Protein AF-A0A2K3J7E8-F1 (afdb_monomer_lite)

Foldseek 3Di:
DDPDDDDDDDPDDDDDPDDQAPCPVVVVVVWDADPRQAFDADPLQDIPDPLDGDFAPSNPDDHDPVRRVVRVVSPVVSSCVSVVDDDPD

Radius of gyration: 19.12 Å; chains: 1; bounding box: 39×38×57 Å

pLDDT: mean 92.85, std 10.1, range [44.72, 98.62]

Structure (mmCIF, N/CA/C/O backbone):
data_AF-A0A2K3J7E8-F1
#
_entry.id   AF-A0A2K3J7E8-F1
#
loop_
_atom_site.group_PDB
_atom_site.id
_atom_site.type_symbol
_atom_site.label_atom_id
_atom_site.label_alt_id
_atom_site.label_comp_id
_atom_site.label_asym_id
_atom_site.label_entity_id
_atom_site.label_seq_id
_atom_site.pdbx_PDB_ins_code
_atom_site.Cartn_x
_atom_site.Cartn_y
_atom_site.Cartn_z
_atom_site.occupancy
_atom_site.B_iso_or_equiv
_atom_site.auth_seq_id
_atom_site.auth_comp_id
_atom_site.auth_asym_id
_atom_site.auth_atom_id
_atom_site.pdbx_PDB_model_num
ATOM 1 N N . GLU A 1 1 ? -12.980 22.268 32.769 1.00 44.72 1 GLU A N 1
ATOM 2 C CA . GLU A 1 1 ? -13.001 20.943 32.113 1.00 44.72 1 GLU A CA 1
ATOM 3 C C . GLU A 1 1 ? -13.573 19.924 33.085 1.00 44.72 1 GLU A C 1
ATOM 5 O O . GLU A 1 1 ? -13.201 19.949 34.253 1.00 44.72 1 GLU A O 1
ATOM 10 N N . THR A 1 2 ? -14.524 19.093 32.663 1.00 69.00 2 THR A N 1
ATOM 11 C CA . THR A 1 2 ? -15.141 18.086 33.538 1.00 69.00 2 THR A CA 1
ATOM 12 C C . THR A 1 2 ? -14.383 16.768 33.410 1.00 69.00 2 THR A C 1
ATOM 14 O O . THR A 1 2 ? -14.540 16.066 32.415 1.00 69.00 2 THR A O 1
ATOM 17 N N . SER A 1 3 ? -13.601 16.400 34.425 1.00 79.19 3 SER A N 1
ATOM 18 C CA . SER A 1 3 ? -12.925 15.093 34.558 1.00 79.19 3 SER A CA 1
ATOM 19 C C . SER A 1 3 ? -13.894 13.923 34.819 1.00 79.19 3 SER A C 1
ATOM 21 O O . SER A 1 3 ? -13.540 12.928 35.452 1.00 79.19 3 SER A O 1
ATOM 23 N N . GLU A 1 4 ? -15.142 14.047 34.377 1.00 84.38 4 GLU A N 1
ATOM 24 C CA . GLU A 1 4 ? -16.229 13.135 34.699 1.00 84.38 4 GLU A CA 1
ATOM 25 C C . GLU A 1 4 ? -16.297 12.015 33.652 1.00 84.38 4 GLU A C 1
ATOM 27 O O . GLU A 1 4 ? -16.454 12.263 32.456 1.00 84.38 4 GLU A O 1
ATOM 32 N N . ARG A 1 5 ? -16.160 10.759 34.088 1.00 89.56 5 ARG A N 1
ATOM 33 C CA . ARG A 1 5 ? -16.266 9.585 33.208 1.00 89.56 5 ARG A CA 1
ATOM 34 C C . ARG A 1 5 ? -17.685 9.032 33.250 1.00 89.56 5 ARG A C 1
ATOM 36 O O . ARG A 1 5 ? -18.254 8.876 34.327 1.00 89.56 5 ARG A O 1
ATOM 43 N N . LYS A 1 6 ? -18.224 8.652 32.092 1.00 89.88 6 LYS A N 1
ATOM 44 C CA . LYS A 1 6 ? -19.551 8.030 31.971 1.00 89.88 6 LYS A CA 1
ATOM 45 C C . LYS A 1 6 ? -19.437 6.636 31.364 1.00 89.88 6 LYS A C 1
ATOM 47 O O . LYS A 1 6 ? -18.631 6.408 30.467 1.00 89.88 6 LYS A O 1
ATOM 52 N N . LYS A 1 7 ? -20.249 5.703 31.865 1.00 93.31 7 LYS A N 1
ATOM 53 C CA . LYS A 1 7 ? -20.416 4.369 31.276 1.00 93.31 7 LYS A CA 1
ATOM 54 C C . LYS A 1 7 ? -21.559 4.416 30.266 1.00 93.31 7 LYS A C 1
ATOM 56 O O . LYS A 1 7 ? -22.618 4.954 30.575 1.00 93.31 7 LYS A O 1
ATOM 61 N N . LEU A 1 8 ? -21.343 3.840 29.089 1.00 95.19 8 LEU A N 1
ATOM 62 C CA . LEU A 1 8 ? -22.345 3.735 28.030 1.00 95.19 8 LEU A CA 1
ATOM 63 C C . LEU A 1 8 ? -22.724 2.263 27.850 1.00 95.19 8 LEU A C 1
ATOM 65 O O . LEU A 1 8 ? -21.844 1.416 27.712 1.00 95.19 8 LEU A O 1
ATOM 69 N N . ALA A 1 9 ? -24.021 1.958 27.859 1.00 95.81 9 ALA A N 1
ATOM 70 C CA . ALA A 1 9 ? -24.526 0.621 27.566 1.00 95.81 9 ALA A CA 1
ATOM 71 C C . ALA A 1 9 ? -24.719 0.476 26.047 1.00 95.81 9 ALA A C 1
ATOM 73 O O . ALA A 1 9 ? -25.738 0.899 25.508 1.00 95.81 9 ALA A O 1
ATOM 74 N N . VAL A 1 10 ? -23.721 -0.078 25.354 1.00 97.19 10 VAL A N 1
ATOM 75 C CA . VAL A 1 10 ? -23.730 -0.285 23.895 1.00 97.19 10 VAL A CA 1
ATOM 76 C C . VAL A 1 10 ? -23.271 -1.701 23.547 1.00 97.19 10 VAL A C 1
ATOM 78 O O . VAL A 1 10 ? -22.444 -2.273 24.251 1.00 97.19 10 VAL A O 1
ATOM 81 N N . GLY A 1 11 ? -23.793 -2.264 22.452 1.00 97.25 11 GLY A N 1
ATOM 82 C CA . GLY A 1 11 ? -23.422 -3.606 21.977 1.00 97.25 11 GLY A CA 1
ATOM 83 C C . GLY A 1 11 ? -22.096 -3.665 21.210 1.00 97.25 11 GLY A C 1
ATOM 84 O O . GLY A 1 11 ? -21.563 -4.747 20.989 1.00 97.25 11 GLY A O 1
ATOM 85 N N . GLY A 1 12 ? -21.554 -2.515 20.807 1.00 96.44 12 GLY A N 1
ATOM 86 C CA . GLY A 1 12 ? -20.292 -2.427 20.084 1.00 96.44 12 GLY A CA 1
ATOM 87 C C . GLY A 1 12 ? -19.839 -0.984 19.898 1.00 96.44 12 GLY A C 1
ATOM 88 O O . GLY A 1 12 ? -20.646 -0.054 19.934 1.00 96.44 12 GLY A O 1
ATOM 89 N N . VAL A 1 13 ? -18.534 -0.811 19.703 1.00 95.69 13 VAL A N 1
ATOM 90 C CA . VAL A 1 13 ? -17.898 0.477 19.414 1.00 95.69 13 VAL A CA 1
ATOM 91 C C . VAL A 1 13 ? -17.020 0.299 18.185 1.00 95.69 13 VAL A C 1
ATOM 93 O O . VAL A 1 13 ? -16.200 -0.614 18.135 1.00 95.69 13 VAL A O 1
ATOM 96 N N . PHE A 1 14 ? -17.178 1.192 17.212 1.00 95.38 14 PHE A N 1
ATOM 97 C CA . PHE A 1 14 ? -16.369 1.228 15.999 1.00 95.38 14 PHE A CA 1
ATOM 98 C C . PHE A 1 14 ? -15.558 2.519 15.997 1.00 95.38 14 PHE A C 1
ATOM 100 O O . PHE A 1 14 ? -16.118 3.613 15.936 1.00 95.38 14 PHE A O 1
ATOM 107 N N . ALA A 1 15 ? -14.236 2.397 16.091 1.00 93.50 15 ALA A N 1
ATOM 108 C CA . ALA A 1 15 ? -13.337 3.539 16.016 1.00 93.50 15 ALA A CA 1
ATOM 109 C C . ALA A 1 15 ? -13.012 3.849 14.549 1.00 93.50 15 ALA A C 1
ATOM 111 O O . ALA A 1 15 ? -12.494 2.998 13.831 1.00 93.50 15 ALA A O 1
ATOM 112 N N . SER A 1 16 ? -13.286 5.080 14.118 1.00 92.06 16 SER A N 1
ATOM 113 C CA . SER A 1 16 ? -12.971 5.570 12.771 1.00 92.06 16 SER A CA 1
ATOM 114 C C . SER A 1 16 ? -12.198 6.885 12.862 1.00 92.06 16 SER A C 1
ATOM 116 O O . SER A 1 16 ? -12.697 7.947 12.503 1.00 92.06 16 SER A O 1
ATOM 118 N N . VAL A 1 17 ? -10.976 6.803 13.389 1.00 91.50 17 VAL A N 1
ATOM 119 C CA . VAL A 1 17 ? -10.092 7.956 13.654 1.00 91.50 17 VAL A CA 1
ATOM 120 C C . VAL A 1 17 ? -9.033 8.177 12.564 1.00 91.50 17 VAL A C 1
ATOM 122 O O . VAL A 1 17 ? -8.126 8.982 12.733 1.00 91.50 17 VAL A O 1
ATOM 125 N N . GLY A 1 18 ? -9.147 7.467 11.437 1.00 87.88 18 GLY A N 1
ATOM 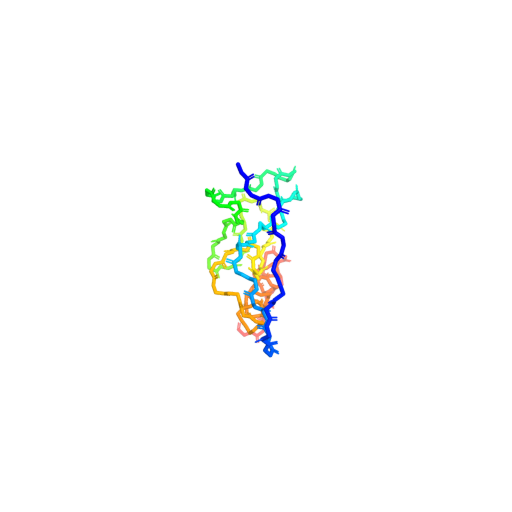126 C CA . GLY A 1 18 ? -8.135 7.451 10.380 1.00 87.88 18 GLY A CA 1
ATOM 127 C C . GLY A 1 18 ? -7.014 6.440 10.641 1.00 87.88 18 GLY A C 1
ATOM 128 O O . GLY A 1 18 ? -6.997 5.750 11.658 1.00 87.88 18 GLY A O 1
ATOM 129 N N . VAL A 1 19 ? -6.102 6.305 9.674 1.00 88.00 19 VAL A N 1
ATOM 130 C CA . VAL A 1 19 ? -4.921 5.426 9.758 1.00 88.00 19 VAL A CA 1
ATOM 131 C C . VAL A 1 19 ? -3.779 6.091 9.010 1.00 88.00 19 VAL A C 1
ATOM 133 O O . VAL A 1 19 ? -3.999 6.598 7.908 1.00 88.00 19 VAL A O 1
ATOM 136 N N . LEU A 1 20 ? -2.584 6.033 9.590 1.00 91.31 20 LEU A N 1
ATOM 137 C CA . LEU A 1 20 ? -1.346 6.437 8.938 1.00 91.31 20 LEU A CA 1
ATOM 138 C C . LEU A 1 20 ? -0.763 5.249 8.152 1.00 91.31 20 LEU A C 1
ATOM 140 O O . LEU A 1 20 ? -0.684 4.147 8.706 1.00 91.31 20 LEU A O 1
ATOM 144 N N . PRO A 1 21 ? -0.380 5.427 6.877 1.00 94.44 21 PRO A N 1
ATOM 145 C CA . PRO A 1 21 ? 0.303 4.384 6.121 1.00 94.44 21 PRO A CA 1
ATOM 146 C C . PRO A 1 21 ? 1.697 4.116 6.704 1.00 94.44 21 PRO A C 1
ATOM 148 O O . PRO A 1 21 ? 2.436 5.048 7.006 1.00 94.44 21 PRO A O 1
ATOM 151 N N . GLN A 1 22 ? 2.066 2.838 6.821 1.00 95.19 22 GLN A N 1
ATOM 152 C CA . GLN A 1 22 ? 3.420 2.419 7.204 1.00 95.19 22 GLN A CA 1
ATOM 153 C C . GLN A 1 22 ? 4.361 2.629 6.012 1.00 95.19 22 GLN A C 1
ATOM 155 O O . GLN A 1 22 ? 4.419 1.797 5.103 1.00 95.19 22 GLN A O 1
ATOM 160 N N . ASN A 1 23 ? 5.022 3.785 5.964 1.00 96.25 23 ASN A N 1
ATOM 161 C CA . ASN A 1 23 ? 5.793 4.252 4.809 1.00 96.25 23 ASN A CA 1
ATOM 162 C C . ASN A 1 23 ? 7.273 4.527 5.124 1.00 96.25 23 ASN A C 1
ATOM 164 O O . ASN A 1 23 ? 7.985 5.052 4.270 1.00 96.25 23 ASN A O 1
ATOM 168 N N . GLU A 1 24 ? 7.768 4.142 6.299 1.00 97.38 24 GLU A N 1
ATOM 169 C CA . GLU A 1 24 ? 9.120 4.460 6.772 1.00 97.38 24 GLU A CA 1
ATOM 170 C C . GLU A 1 24 ? 10.202 3.911 5.824 1.00 97.38 24 GLU A C 1
ATOM 172 O O . GLU A 1 24 ? 11.181 4.589 5.500 1.00 97.38 24 GLU A O 1
ATOM 177 N N . ILE A 1 25 ? 9.992 2.695 5.306 1.00 96.88 25 ILE A N 1
ATOM 178 C CA . ILE A 1 25 ? 10.874 2.078 4.301 1.00 96.88 25 ILE A CA 1
ATOM 179 C C . ILE A 1 25 ? 10.805 2.852 2.979 1.00 96.88 25 ILE A C 1
ATOM 181 O O . ILE A 1 25 ? 11.832 3.090 2.349 1.00 96.88 25 ILE A O 1
ATOM 185 N N . ALA A 1 26 ? 9.608 3.277 2.568 1.00 97.44 26 ALA A N 1
ATOM 186 C CA . ALA A 1 26 ? 9.412 4.030 1.334 1.00 97.44 26 ALA A CA 1
ATOM 187 C C . ALA A 1 26 ? 10.113 5.396 1.392 1.00 97.44 26 ALA A C 1
ATOM 189 O O . ALA A 1 26 ? 10.810 5.761 0.447 1.00 97.44 26 ALA A O 1
ATOM 190 N N . GLN A 1 27 ? 10.004 6.105 2.520 1.00 97.25 27 GLN A N 1
ATOM 191 C CA . GLN A 1 27 ? 10.733 7.353 2.769 1.00 97.25 27 GLN A CA 1
ATOM 192 C C . GLN A 1 27 ? 12.247 7.140 2.716 1.00 97.25 27 GLN A C 1
ATOM 194 O O . GLN A 1 27 ? 12.946 7.873 2.020 1.00 97.25 27 GLN A O 1
ATOM 199 N N . SER A 1 28 ? 12.747 6.103 3.396 1.00 97.69 28 SER A N 1
ATOM 200 C CA . SER A 1 28 ? 14.183 5.784 3.443 1.00 97.69 28 SER A CA 1
ATOM 201 C C . SER A 1 28 ? 14.762 5.440 2.064 1.00 97.69 28 SER A C 1
ATOM 203 O O . SER A 1 28 ? 15.928 5.710 1.794 1.00 97.69 28 SER A O 1
ATOM 205 N N . LEU A 1 29 ? 13.943 4.866 1.180 1.00 97.25 29 LEU A N 1
ATOM 206 C CA . LEU A 1 29 ? 14.293 4.557 -0.208 1.00 97.25 29 LEU A CA 1
ATOM 207 C C . LEU A 1 29 ? 14.066 5.735 -1.176 1.00 97.25 29 LEU A C 1
ATOM 209 O O . LEU A 1 29 ? 14.363 5.606 -2.362 1.00 9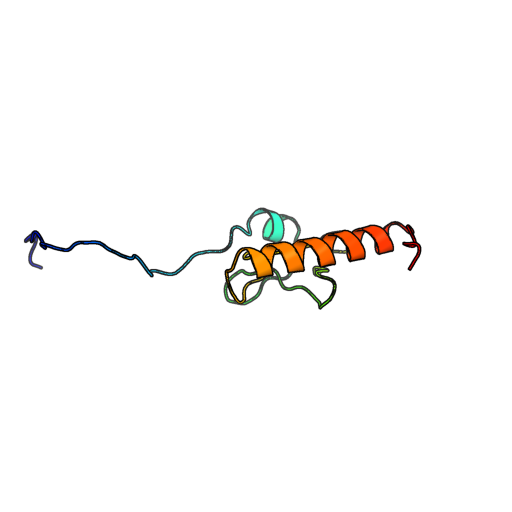7.25 29 LEU A O 1
ATOM 213 N N . GLY A 1 30 ? 13.543 6.873 -0.707 1.00 97.69 30 GLY A N 1
ATOM 214 C CA . GLY A 1 30 ? 13.276 8.049 -1.542 1.00 97.69 30 GLY A CA 1
ATOM 215 C C . GLY A 1 30 ? 12.081 7.892 -2.491 1.00 97.69 30 GLY A C 1
ATOM 216 O O . GLY A 1 30 ? 12.050 8.515 -3.555 1.00 97.69 30 GLY A O 1
ATOM 217 N N . LEU A 1 31 ? 11.100 7.050 -2.146 1.00 98.50 31 LEU A N 1
ATOM 218 C CA . LEU A 1 31 ? 9.881 6.899 -2.941 1.00 98.50 31 LEU A CA 1
ATOM 219 C C . LEU A 1 31 ? 9.020 8.163 -2.858 1.00 98.50 31 LEU A C 1
ATOM 221 O O . LEU A 1 31 ? 8.890 8.792 -1.808 1.00 98.50 31 LEU A O 1
ATOM 225 N N . LYS A 1 32 ? 8.362 8.496 -3.969 1.00 98.56 32 LYS A N 1
ATOM 226 C CA . LYS A 1 32 ? 7.352 9.548 -4.020 1.00 98.56 32 LYS A CA 1
ATOM 227 C C . LYS A 1 32 ? 6.136 9.128 -3.195 1.00 98.56 32 LYS A C 1
ATOM 229 O O . LYS A 1 32 ? 5.517 8.097 -3.467 1.00 98.56 32 LYS A O 1
ATOM 234 N N . LEU A 1 33 ? 5.778 9.971 -2.235 1.00 98.44 33 LEU A N 1
ATOM 235 C CA . LEU A 1 33 ? 4.558 9.857 -1.446 1.00 98.44 33 LEU A CA 1
ATOM 236 C C . LEU A 1 33 ? 3.564 10.951 -1.850 1.00 98.44 33 LEU A C 1
ATOM 238 O O . LEU A 1 33 ? 3.968 11.997 -2.368 1.00 98.44 33 LEU A O 1
ATOM 242 N N . ASP A 1 34 ? 2.275 10.703 -1.640 1.00 97.50 34 ASP A N 1
ATOM 243 C CA . ASP A 1 34 ? 1.253 11.746 -1.713 1.00 97.50 34 ASP A CA 1
ATOM 244 C C . ASP A 1 34 ? 1.207 12.586 -0.422 1.00 97.50 34 ASP A C 1
ATOM 246 O O . ASP A 1 34 ? 1.941 12.340 0.538 1.00 97.50 34 ASP A O 1
ATOM 250 N N . GLU A 1 35 ? 0.335 13.594 -0.394 1.00 96.44 35 GLU A N 1
ATOM 251 C CA . GLU A 1 35 ? 0.158 14.493 0.756 1.00 96.44 35 GLU A CA 1
ATOM 252 C C . GLU A 1 35 ? -0.305 13.785 2.043 1.00 96.44 35 GLU A C 1
ATOM 254 O O . GLU A 1 35 ? -0.113 14.309 3.138 1.00 96.44 35 GLU A O 1
ATOM 259 N N . ASN A 1 36 ? -0.875 12.582 1.922 1.00 95.25 36 ASN A N 1
ATOM 260 C CA . ASN A 1 36 ? -1.353 11.763 3.034 1.00 95.25 36 ASN A CA 1
ATOM 261 C C . ASN A 1 36 ? -0.360 10.645 3.409 1.00 95.25 36 ASN A C 1
ATOM 263 O O . ASN A 1 36 ? -0.648 9.824 4.283 1.00 95.25 36 ASN A O 1
ATOM 267 N N . GLY A 1 37 ? 0.809 10.604 2.761 1.00 97.00 37 GLY A N 1
ATOM 268 C CA . GLY A 1 37 ? 1.871 9.639 3.020 1.00 97.00 37 GLY A CA 1
ATOM 269 C C . GLY A 1 37 ? 1.716 8.291 2.310 1.00 97.00 37 GLY A C 1
ATOM 270 O O . GLY A 1 37 ? 2.472 7.370 2.625 1.00 97.00 37 GLY A O 1
ATOM 271 N N . TYR A 1 38 ? 0.780 8.128 1.373 1.00 98.12 38 TYR A N 1
ATOM 272 C CA . TYR A 1 38 ? 0.676 6.889 0.592 1.00 98.12 38 TYR A CA 1
ATOM 273 C C . TYR A 1 38 ? 1.700 6.859 -0.536 1.00 98.12 38 TYR A C 1
ATOM 275 O O . TYR A 1 38 ? 2.044 7.887 -1.118 1.00 98.12 38 TYR A O 1
ATOM 283 N N . ILE A 1 39 ? 2.171 5.661 -0.874 1.00 98.56 39 ILE A N 1
ATOM 284 C CA . ILE A 1 39 ? 3.120 5.464 -1.969 1.00 98.56 39 ILE A CA 1
ATOM 285 C C . ILE A 1 39 ? 2.405 5.701 -3.298 1.00 98.56 39 ILE A C 1
ATOM 287 O O . ILE A 1 39 ? 1.443 5.002 -3.628 1.00 98.56 39 ILE A O 1
ATOM 291 N N . VAL A 1 40 ? 2.913 6.653 -4.080 1.00 98.44 40 VAL A N 1
ATOM 292 C CA . VAL A 1 40 ? 2.414 6.915 -5.431 1.00 98.44 40 VAL A CA 1
ATOM 293 C C . VAL A 1 40 ? 2.885 5.798 -6.357 1.00 98.44 40 VAL A C 1
ATOM 295 O O . VAL A 1 40 ? 4.084 5.529 -6.462 1.00 98.44 40 VAL A O 1
ATOM 298 N N . VAL A 1 41 ? 1.935 5.172 -7.048 1.00 98.56 41 VAL A N 1
ATOM 299 C CA . VAL A 1 41 ? 2.184 4.093 -8.008 1.00 98.56 41 VAL A CA 1
ATOM 300 C C . VAL A 1 41 ? 1.460 4.335 -9.327 1.00 98.56 41 VAL A C 1
ATOM 302 O O . VAL A 1 41 ? 0.456 5.047 -9.368 1.00 98.56 41 VAL A O 1
ATOM 305 N N . ASP A 1 42 ? 1.959 3.731 -10.403 1.00 98.19 42 ASP A N 1
ATOM 306 C CA . ASP A 1 42 ? 1.248 3.669 -11.681 1.00 98.19 42 ASP A CA 1
ATOM 307 C C . ASP A 1 42 ? 0.283 2.466 -11.764 1.00 98.19 42 ASP A C 1
ATOM 309 O O . ASP A 1 42 ? 0.134 1.693 -10.817 1.00 98.19 42 ASP A O 1
ATOM 313 N N . ALA A 1 43 ? -0.366 2.280 -12.919 1.00 97.44 43 ALA A N 1
ATOM 314 C CA . ALA A 1 43 ? -1.299 1.172 -13.149 1.00 97.44 43 ALA A CA 1
ATOM 315 C C . ALA A 1 43 ? -0.653 -0.228 -13.077 1.00 97.44 43 ALA A C 1
ATOM 317 O O . ALA A 1 43 ? -1.365 -1.211 -12.899 1.00 97.44 43 ALA A O 1
ATOM 318 N N . GLY A 1 44 ? 0.675 -0.321 -13.208 1.00 97.38 44 GLY A N 1
ATOM 319 C CA . GLY A 1 44 ? 1.463 -1.543 -13.022 1.00 97.38 44 GLY A CA 1
ATOM 320 C C . GLY A 1 44 ? 2.038 -1.669 -11.610 1.00 97.38 44 GLY A C 1
ATOM 321 O O . GLY A 1 44 ? 2.942 -2.469 -11.377 1.00 97.38 44 GLY A O 1
ATOM 322 N N . GLN A 1 45 ? 1.563 -0.857 -10.660 1.00 98.56 45 GLN A N 1
ATOM 323 C CA . GLN A 1 45 ? 2.046 -0.822 -9.280 1.00 98.56 45 GLN A CA 1
ATOM 324 C C . GLN A 1 45 ? 3.543 -0.474 -9.140 1.00 98.56 45 GLN A C 1
ATOM 326 O O . GLN A 1 45 ? 4.171 -0.786 -8.120 1.00 98.56 45 GLN A O 1
ATOM 331 N N . ARG A 1 46 ? 4.122 0.190 -10.150 1.00 98.38 46 ARG A N 1
ATOM 332 C CA . ARG A 1 46 ? 5.510 0.677 -10.138 1.00 98.38 46 ARG A CA 1
ATOM 333 C C . ARG A 1 46 ? 5.596 1.965 -9.334 1.00 98.38 46 ARG A C 1
ATOM 335 O O . ARG A 1 46 ? 4.759 2.851 -9.498 1.00 98.38 46 ARG A O 1
ATOM 342 N N . THR A 1 47 ? 6.611 2.072 -8.482 1.00 98.62 47 THR A N 1
ATOM 343 C CA . THR A 1 47 ? 6.879 3.288 -7.697 1.00 98.62 47 THR A CA 1
ATOM 344 C C . THR A 1 47 ? 7.780 4.255 -8.475 1.00 98.62 47 THR A C 1
ATOM 346 O O . THR A 1 47 ? 8.180 3.980 -9.606 1.00 98.62 47 THR A O 1
ATOM 349 N N . SER A 1 48 ? 8.143 5.390 -7.871 1.00 98.44 48 SER A N 1
ATOM 350 C CA . SER A 1 48 ? 9.130 6.312 -8.452 1.00 98.44 48 SER A CA 1
ATOM 351 C C . SER A 1 48 ? 10.562 5.765 -8.475 1.00 98.44 48 SER A C 1
ATOM 353 O O . SER A 1 48 ? 11.414 6.355 -9.136 1.00 98.44 48 SER A O 1
ATOM 355 N N . VAL A 1 49 ? 10.848 4.676 -7.752 1.00 97.88 49 VAL A N 1
ATOM 356 C CA . VAL A 1 49 ? 12.168 4.036 -7.721 1.00 97.88 49 VAL A CA 1
ATOM 357 C C . VAL A 1 49 ? 12.128 2.767 -8.565 1.00 97.88 49 VAL A C 1
ATOM 359 O O . VAL A 1 49 ? 11.335 1.857 -8.319 1.00 97.88 49 VAL A O 1
ATOM 362 N N . ALA A 1 50 ? 12.996 2.703 -9.576 1.00 95.56 50 ALA A N 1
ATOM 363 C CA . ALA A 1 50 ? 13.070 1.567 -10.486 1.00 95.56 50 ALA A CA 1
ATOM 364 C C . ALA A 1 50 ? 13.362 0.261 -9.728 1.00 95.56 50 ALA A C 1
ATOM 366 O O . ALA A 1 50 ? 14.240 0.207 -8.870 1.00 95.56 50 ALA A O 1
ATOM 367 N N . GLY A 1 51 ? 12.613 -0.796 -10.050 1.00 94.69 51 GLY A N 1
ATOM 368 C CA . GLY A 1 51 ? 12.717 -2.090 -9.369 1.00 94.69 51 GLY A CA 1
ATOM 369 C C . GLY A 1 51 ? 11.967 -2.176 -8.034 1.00 94.69 51 GLY A C 1
ATOM 370 O O . GLY A 1 51 ? 11.881 -3.267 -7.476 1.00 94.69 51 GLY A O 1
ATOM 371 N N . VAL A 1 52 ? 11.377 -1.077 -7.546 1.00 97.62 52 VAL A N 1
ATOM 372 C CA . VAL A 1 52 ? 10.557 -1.061 -6.327 1.00 97.62 52 VAL A CA 1
ATOM 373 C C . VAL A 1 52 ? 9.078 -0.926 -6.689 1.00 97.62 52 VAL A C 1
ATOM 375 O O . VAL A 1 52 ? 8.675 -0.043 -7.451 1.00 97.62 52 VAL A O 1
ATOM 378 N N . TYR A 1 53 ? 8.264 -1.803 -6.106 1.00 98.12 53 TYR A N 1
ATOM 379 C CA . TYR A 1 53 ? 6.823 -1.911 -6.330 1.00 98.12 53 TYR A CA 1
ATOM 380 C C . TYR A 1 53 ? 6.085 -1.783 -4.997 1.00 98.12 53 TYR A C 1
ATOM 382 O O . TYR A 1 53 ? 6.624 -2.149 -3.952 1.00 98.12 53 TYR A O 1
ATOM 390 N N . ALA A 1 54 ? 4.848 -1.292 -5.030 1.00 98.31 54 ALA A N 1
ATOM 391 C CA . ALA A 1 54 ? 3.999 -1.192 -3.844 1.00 98.31 54 ALA A CA 1
ATOM 392 C C . ALA A 1 54 ? 2.562 -1.610 -4.169 1.00 98.31 54 ALA A C 1
ATOM 394 O O . ALA A 1 54 ? 2.053 -1.331 -5.251 1.00 98.31 54 ALA A O 1
ATOM 395 N N . ALA A 1 55 ? 1.889 -2.278 -3.235 1.00 98.38 55 ALA A N 1
ATOM 396 C CA . ALA A 1 55 ? 0.536 -2.796 -3.423 1.00 98.38 55 ALA A CA 1
ATOM 397 C C . ALA A 1 55 ? -0.260 -2.778 -2.114 1.00 98.38 55 ALA A C 1
ATOM 399 O O . ALA A 1 55 ? 0.307 -2.757 -1.025 1.00 98.38 55 ALA A O 1
ATOM 400 N N . GLY A 1 56 ? -1.589 -2.808 -2.225 1.00 98.12 56 GLY A N 1
ATOM 401 C CA . GLY A 1 56 ? -2.489 -2.780 -1.071 1.00 98.12 56 GLY A CA 1
ATOM 402 C C . GLY A 1 56 ? -2.654 -1.395 -0.454 1.00 98.12 56 GLY A C 1
ATOM 403 O O . GLY A 1 56 ? -2.470 -0.377 -1.125 1.00 98.12 56 GLY A O 1
ATOM 404 N N . ASP A 1 57 ? -3.039 -1.363 0.819 1.00 97.62 57 ASP A N 1
ATOM 405 C CA . ASP A 1 57 ? -3.474 -0.149 1.521 1.00 97.62 57 ASP A CA 1
ATOM 406 C C . ASP A 1 57 ? -2.395 0.940 1.603 1.00 97.62 57 ASP A C 1
ATOM 408 O O . ASP A 1 57 ? -2.726 2.122 1.657 1.00 97.62 57 ASP A O 1
ATOM 412 N N . VAL A 1 58 ? -1.109 0.572 1.530 1.00 97.56 58 VAL A N 1
ATOM 413 C CA . VAL A 1 58 ? 0.020 1.525 1.514 1.00 97.56 58 VAL A CA 1
ATOM 414 C C . VAL A 1 58 ? 0.029 2.424 0.266 1.00 97.56 58 VAL A C 1
ATOM 416 O O . VAL A 1 58 ? 0.695 3.453 0.247 1.00 97.56 58 VAL A O 1
ATOM 419 N N . THR A 1 59 ? -0.743 2.060 -0.763 1.00 97.69 59 THR A N 1
ATOM 420 C CA . THR A 1 59 ? -0.944 2.843 -2.000 1.00 97.69 59 THR A CA 1
ATOM 421 C C . THR A 1 59 ? -2.251 3.647 -1.995 1.00 97.69 59 THR A C 1
ATOM 423 O O . THR A 1 59 ? -2.667 4.167 -3.027 1.00 97.69 59 THR A O 1
ATOM 426 N N . GLY A 1 60 ? -2.949 3.704 -0.856 1.00 95.38 60 GLY A N 1
ATOM 427 C CA . GLY A 1 60 ? -4.213 4.420 -0.711 1.00 95.38 60 GLY A CA 1
ATOM 428 C C . GLY A 1 60 ? -5.397 3.752 -1.424 1.00 95.38 60 GLY A C 1
ATOM 429 O O . GLY A 1 60 ? -5.355 2.587 -1.843 1.00 95.38 60 GLY A O 1
ATOM 430 N N . GLY A 1 61 ? -6.489 4.507 -1.556 1.00 93.00 61 GLY A N 1
ATOM 431 C CA . GLY A 1 61 ? -7.742 4.046 -2.156 1.00 93.00 61 GLY A CA 1
ATOM 432 C C . GLY A 1 61 ? -8.593 3.170 -1.229 1.00 93.00 61 GLY A C 1
ATOM 433 O O . GLY A 1 61 ? -8.585 3.323 -0.008 1.00 93.00 61 GLY A O 1
ATOM 434 N N . VAL A 1 62 ? -9.375 2.268 -1.828 1.00 94.19 62 VAL A N 1
ATOM 435 C CA . VAL A 1 62 ? -10.329 1.410 -1.110 1.00 94.19 62 VAL A CA 1
ATOM 436 C C . VAL A 1 62 ? -9.601 0.301 -0.347 1.00 94.19 62 VAL A C 1
ATOM 438 O O . VAL A 1 62 ? -8.941 -0.548 -0.948 1.00 94.19 62 VAL A O 1
ATOM 441 N N . ARG A 1 63 ? -9.779 0.282 0.977 1.00 94.00 63 ARG A N 1
ATOM 442 C CA . ARG A 1 63 ? -9.153 -0.681 1.897 1.00 94.00 63 ARG A CA 1
ATOM 443 C C . ARG A 1 63 ? -9.987 -1.943 2.024 1.00 94.00 63 ARG A C 1
ATOM 445 O O . ARG A 1 63 ? -10.836 -2.063 2.908 1.00 94.00 63 ARG A O 1
ATOM 452 N N . GLN A 1 64 ? -9.806 -2.850 1.076 1.00 98.00 64 GLN A N 1
ATOM 453 C CA . GLN A 1 64 ? -10.497 -4.135 1.026 1.00 98.00 64 GLN A CA 1
ATOM 454 C C . GLN A 1 64 ? -9.501 -5.229 0.666 1.00 98.00 64 GLN A C 1
ATOM 456 O O . GLN A 1 64 ? -8.668 -5.043 -0.220 1.00 98.00 64 GLN A O 1
ATOM 461 N N . VAL A 1 65 ? -9.638 -6.395 1.301 1.00 98.25 65 VAL A N 1
ATOM 462 C CA . VAL A 1 65 ? -8.744 -7.546 1.091 1.00 98.25 65 VAL A CA 1
ATOM 463 C C . VAL A 1 65 ? -8.627 -7.887 -0.395 1.00 98.25 65 VAL A C 1
ATOM 465 O O . VAL A 1 65 ? -7.523 -7.999 -0.914 1.00 98.25 65 VAL A O 1
ATOM 468 N N . VAL A 1 66 ? -9.756 -7.954 -1.109 1.00 98.31 66 VAL A N 1
ATOM 469 C CA . VAL A 1 66 ? -9.774 -8.269 -2.546 1.00 98.31 66 VAL A CA 1
ATOM 470 C C . VAL A 1 66 ? -9.015 -7.240 -3.390 1.00 98.31 66 VAL A C 1
ATOM 472 O O . VAL A 1 66 ? -8.298 -7.616 -4.315 1.00 98.31 66 VAL A O 1
ATOM 475 N N . ILE A 1 67 ? -9.103 -5.953 -3.044 1.00 9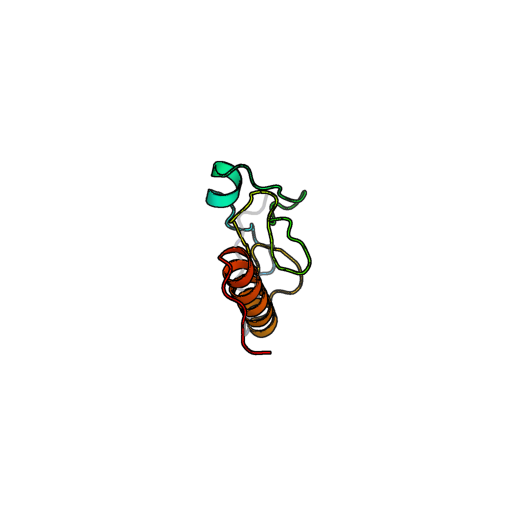8.31 67 ILE A N 1
ATOM 476 C CA . ILE A 1 67 ? -8.380 -4.885 -3.744 1.00 98.31 67 ILE A CA 1
ATOM 477 C C . ILE A 1 67 ? -6.882 -4.988 -3.458 1.00 98.31 67 ILE A C 1
ATOM 479 O O . ILE A 1 67 ? -6.073 -4.865 -4.377 1.00 98.31 67 ILE A O 1
ATOM 483 N N . ALA A 1 68 ? -6.498 -5.263 -2.210 1.00 98.50 68 ALA A N 1
ATOM 484 C CA . ALA A 1 68 ? -5.100 -5.459 -1.852 1.00 98.50 68 ALA A CA 1
ATOM 485 C C . ALA A 1 68 ? -4.486 -6.666 -2.575 1.00 98.50 68 ALA A C 1
ATOM 487 O O . ALA A 1 68 ? -3.398 -6.545 -3.140 1.00 98.50 68 ALA A O 1
ATOM 488 N N . CYS A 1 69 ? -5.207 -7.788 -2.645 1.00 98.62 69 CYS A N 1
ATOM 489 C CA . CYS A 1 69 ? -4.792 -8.967 -3.404 1.00 98.62 69 CYS A CA 1
ATOM 490 C C . CYS A 1 69 ? -4.657 -8.673 -4.905 1.00 98.62 69 CYS A C 1
ATOM 492 O O . CYS A 1 69 ? -3.652 -9.049 -5.505 1.00 98.62 69 CYS A O 1
ATOM 494 N N . ALA A 1 70 ? -5.623 -7.966 -5.504 1.00 98.44 70 ALA A N 1
ATOM 495 C CA . ALA A 1 70 ? -5.577 -7.596 -6.919 1.00 98.44 70 ALA A CA 1
ATOM 496 C C . ALA A 1 70 ? -4.366 -6.703 -7.237 1.00 98.44 70 ALA A C 1
ATOM 498 O O . ALA A 1 70 ? -3.605 -7.000 -8.157 1.00 98.44 70 ALA A O 1
ATOM 499 N N . LYS A 1 71 ? -4.124 -5.665 -6.423 1.00 98.62 71 LYS A N 1
ATOM 500 C CA . LYS A 1 71 ? -2.919 -4.827 -6.532 1.00 98.62 71 LYS A CA 1
ATOM 501 C C . LYS A 1 71 ? -1.640 -5.661 -6.375 1.00 98.62 71 LYS A C 1
ATOM 503 O O . LYS A 1 71 ? -0.683 -5.460 -7.113 1.00 98.62 71 LYS A O 1
ATOM 508 N N . GLY A 1 72 ? -1.622 -6.619 -5.446 1.00 98.50 72 GLY A N 1
ATOM 509 C CA . GLY A 1 72 ? -0.486 -7.524 -5.248 1.00 98.50 72 GLY A CA 1
ATOM 510 C C . GLY A 1 72 ? -0.183 -8.377 -6.483 1.00 98.50 72 GLY A C 1
ATOM 511 O O . GLY A 1 72 ? 0.976 -8.490 -6.876 1.00 98.50 72 GLY A O 1
ATOM 512 N N . ALA A 1 73 ? -1.216 -8.916 -7.135 1.00 98.06 73 ALA A N 1
ATOM 513 C CA . ALA A 1 73 ? -1.066 -9.682 -8.371 1.00 98.06 73 ALA A CA 1
ATOM 514 C C . ALA A 1 73 ? -0.478 -8.831 -9.507 1.00 98.06 73 ALA A C 1
ATOM 516 O O . ALA 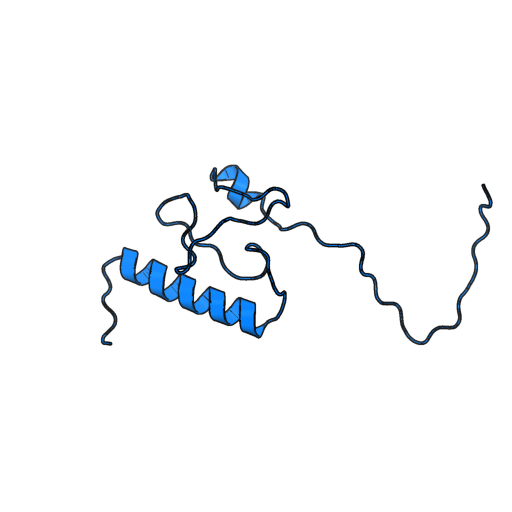A 1 73 ? 0.456 -9.268 -10.177 1.00 98.06 73 ALA A O 1
ATOM 517 N N . VAL A 1 74 ? -0.964 -7.597 -9.679 1.00 97.81 74 VAL A N 1
ATOM 518 C CA . VAL A 1 74 ? -0.422 -6.661 -10.679 1.00 97.81 74 VAL A CA 1
ATOM 519 C C . VAL A 1 74 ? 1.053 -6.353 -10.399 1.00 97.81 74 VAL A C 1
ATOM 521 O O . VAL A 1 74 ? 1.881 -6.503 -11.293 1.00 97.81 74 VAL A O 1
ATOM 524 N N . ALA A 1 75 ? 1.411 -6.018 -9.154 1.00 98.06 75 ALA A N 1
ATOM 525 C CA . ALA A 1 75 ? 2.801 -5.752 -8.773 1.00 98.06 75 ALA A CA 1
ATOM 526 C C . ALA A 1 75 ? 3.727 -6.956 -9.029 1.00 98.06 75 ALA A C 1
ATOM 528 O O . ALA A 1 75 ? 4.852 -6.796 -9.510 1.00 98.06 75 ALA A O 1
ATOM 529 N N . ALA A 1 76 ? 3.260 -8.173 -8.739 1.00 96.69 76 ALA A N 1
ATOM 530 C CA . ALA A 1 76 ? 4.017 -9.399 -8.984 1.00 96.69 76 ALA A CA 1
ATOM 531 C C . ALA A 1 76 ? 4.270 -9.641 -10.483 1.00 96.69 76 ALA A C 1
ATOM 533 O O . ALA A 1 76 ? 5.388 -9.983 -10.874 1.00 96.69 76 ALA A O 1
ATOM 534 N N . LEU A 1 77 ? 3.260 -9.424 -11.330 1.00 95.12 77 LEU A N 1
ATOM 535 C CA . LEU A 1 77 ? 3.402 -9.573 -12.780 1.00 95.12 77 LEU A CA 1
ATOM 536 C C . LEU A 1 77 ? 4.322 -8.494 -13.362 1.00 95.12 77 LEU A C 1
ATOM 538 O O . LEU A 1 77 ? 5.292 -8.828 -14.041 1.00 95.12 77 LEU A O 1
ATOM 542 N N . SER A 1 78 ? 4.102 -7.222 -13.016 1.00 95.25 78 SER A N 1
ATOM 543 C CA . SER A 1 78 ? 4.925 -6.110 -13.507 1.00 95.25 78 SER A CA 1
ATOM 544 C C . SER A 1 78 ? 6.386 -6.204 -13.052 1.00 95.25 78 SER A C 1
ATOM 546 O O . SER A 1 78 ? 7.296 -5.937 -13.837 1.00 95.25 78 SER A O 1
ATOM 548 N N . SER A 1 79 ? 6.642 -6.641 -11.813 1.00 94.88 79 SER A N 1
ATOM 549 C CA . SER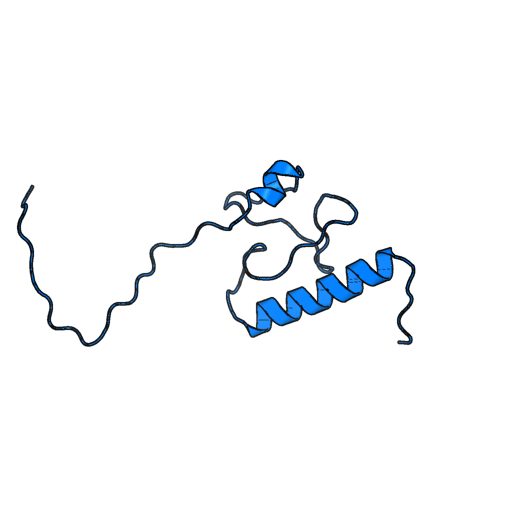 A 1 79 ? 8.013 -6.888 -11.339 1.00 94.88 79 SER A CA 1
ATOM 550 C C . SER A 1 79 ? 8.694 -8.039 -12.070 1.00 94.88 79 SER A C 1
ATOM 552 O O . SER A 1 79 ? 9.891 -7.971 -12.347 1.00 94.88 79 SER A O 1
ATOM 554 N N . THR A 1 80 ? 7.941 -9.067 -12.444 1.00 91.19 80 THR A N 1
ATOM 555 C CA . THR A 1 80 ? 8.478 -10.208 -13.182 1.00 91.19 80 THR A CA 1
ATOM 556 C C . THR A 1 80 ? 8.803 -9.856 -14.636 1.00 91.19 80 THR A C 1
ATOM 558 O O . THR A 1 80 ? 9.865 -10.246 -15.130 1.00 91.19 80 THR A O 1
ATOM 561 N N . GLU A 1 81 ? 7.957 -9.062 -15.298 1.00 85.62 81 GLU A N 1
ATOM 562 C CA . GLU A 1 81 ? 8.235 -8.517 -16.635 1.00 85.62 81 GLU A CA 1
ATOM 563 C C . GLU A 1 81 ? 9.530 -7.693 -16.653 1.00 85.62 81 GLU A C 1
ATOM 565 O O . GLU A 1 81 ? 10.353 -7.847 -17.558 1.00 85.62 81 GLU A O 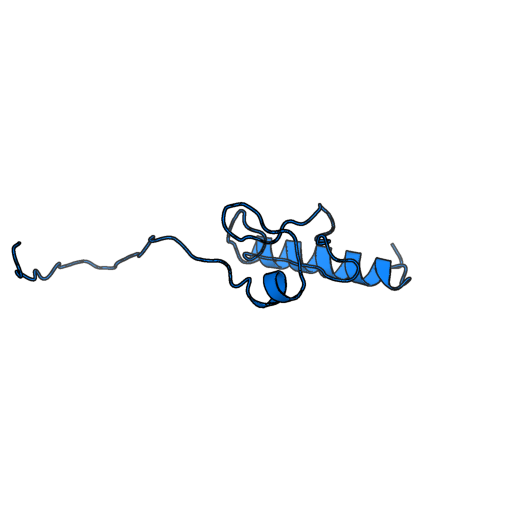1
ATOM 570 N N . ALA A 1 82 ? 9.763 -6.877 -15.617 1.00 87.31 82 ALA A N 1
ATOM 571 C CA . ALA A 1 82 ? 10.991 -6.092 -15.481 1.00 87.31 82 ALA A CA 1
ATOM 572 C C . ALA A 1 82 ? 12.262 -6.956 -15.358 1.00 87.31 82 ALA A C 1
ATOM 574 O O . ALA A 1 82 ? 13.347 -6.501 -15.715 1.00 87.31 82 ALA A O 1
ATOM 575 N N . LEU A 1 83 ? 12.138 -8.210 -14.906 1.00 87.19 83 LEU A N 1
ATOM 576 C CA . LEU A 1 83 ? 13.235 -9.187 -14.848 1.00 87.19 83 LEU A CA 1
ATOM 577 C C . LEU A 1 83 ? 13.437 -9.952 -16.169 1.00 87.19 83 LEU A C 1
ATOM 579 O O . LEU A 1 83 ? 14.201 -10.916 -16.216 1.00 87.19 83 LEU A O 1
ATOM 583 N N . GLY A 1 84 ? 12.744 -9.563 -17.243 1.00 82.25 84 GLY A N 1
ATOM 584 C CA . GLY A 1 84 ? 12.863 -10.188 -18.563 1.00 82.25 84 GLY A CA 1
ATOM 585 C C . GLY A 1 84 ? 12.144 -11.533 -18.689 1.00 82.25 84 GLY A C 1
ATOM 586 O O . GLY A 1 84 ? 12.253 -12.194 -19.724 1.00 82.25 84 GLY A O 1
ATOM 587 N N . LYS A 1 85 ? 11.386 -11.951 -17.668 1.00 77.06 85 LYS A N 1
ATOM 588 C CA . LYS A 1 85 ? 10.518 -13.126 -17.759 1.00 77.06 85 LYS A CA 1
ATOM 589 C C . LYS A 1 85 ? 9.264 -12.741 -18.539 1.00 77.06 85 LYS A C 1
ATOM 591 O O . LYS A 1 85 ? 8.435 -11.975 -18.061 1.00 77.06 85 LYS A O 1
ATOM 596 N N . LYS A 1 86 ? 9.127 -13.292 -19.745 1.00 66.88 86 LYS A N 1
ATOM 597 C CA . LYS A 1 86 ? 7.881 -13.230 -20.513 1.00 66.88 86 LYS A CA 1
ATOM 598 C C . LYS A 1 86 ? 6.965 -14.347 -20.030 1.00 66.88 86 LYS A C 1
ATOM 600 O O . LYS A 1 86 ? 7.349 -15.516 -20.090 1.00 66.88 86 LYS A O 1
ATOM 605 N N . TYR A 1 87 ? 5.786 -14.001 -19.530 1.00 62.97 87 TYR A N 1
ATOM 606 C CA . TYR A 1 87 ? 4.763 -15.005 -19.260 1.00 62.97 87 TYR A CA 1
ATOM 607 C C . TYR A 1 87 ? 4.217 -15.550 -20.586 1.00 62.97 87 TYR A C 1
ATOM 609 O O . TYR A 1 87 ? 4.140 -14.800 -21.557 1.00 62.97 87 TYR A O 1
ATOM 617 N N . PRO A 1 88 ? 3.868 -16.846 -20.658 1.00 62.47 88 PRO A N 1
ATOM 618 C CA . PRO A 1 88 ? 3.297 -17.445 -21.855 1.00 62.47 88 PRO A CA 1
ATOM 619 C C . PRO A 1 88 ? 1.804 -17.103 -21.959 1.00 62.47 88 PRO A C 1
ATOM 621 O O . PRO A 1 88 ? 0.973 -18.003 -21.928 1.00 62.47 88 PRO A O 1
ATOM 624 N N . TYR A 1 89 ? 1.482 -15.811 -22.031 1.00 53.66 89 TYR A N 1
ATOM 625 C CA . TYR A 1 89 ? 0.202 -15.272 -22.489 1.00 53.66 89 TYR A CA 1
ATOM 626 C C . TYR A 1 89 ? 0.463 -13.932 -23.169 1.00 53.66 89 TYR A C 1
ATOM 628 O O . TYR A 1 89 ? 1.100 -13.070 -22.524 1.00 53.66 89 TYR A O 1
#

Secondary structure (DSSP, 8-state):
----------S------------HHHHHTT--B-TTSPBP--TT-B-SSTT-B--GGGG-S---HHHHHHHHHHHHHHHHHHTT-----

Sequence (89 aa):
ETSERKKLAVGGVFASVGVLPQNEIAQSLGLKLDENGYIVVDAGQRTSVAGVYAAGDVTGGVRQVVIACAKGAVAALSSTEALGKKYPY